Protein AF-A0A962Y574-F1 (afdb_monomer_lite)

Radius of gyration: 15.32 Å; chains: 1; bounding box: 39×28×40 Å

Structure (mmCIF, N/CA/C/O backbone):
data_AF-A0A962Y574-F1
#
_entry.id   AF-A0A962Y574-F1
#
loop_
_atom_site.group_PDB
_atom_site.id
_atom_site.type_symbol
_atom_site.label_atom_id
_atom_site.label_alt_id
_atom_site.label_comp_id
_atom_site.label_asym_id
_atom_site.label_entity_id
_atom_site.label_seq_id
_atom_site.pdbx_PDB_ins_code
_atom_site.Cartn_x
_atom_site.Cartn_y
_atom_site.Cartn_z
_atom_site.occupancy
_atom_site.B_iso_or_equiv
_atom_site.auth_seq_id
_atom_site.auth_comp_id
_atom_site.auth_asym_id
_atom_site.auth_atom_id
_atom_site.pdbx_PDB_model_num
ATOM 1 N N . ASN A 1 1 ? 7.825 1.892 6.787 1.00 72.12 1 ASN A N 1
ATOM 2 C CA . ASN A 1 1 ? 6.459 1.314 6.812 1.00 72.12 1 ASN A CA 1
ATOM 3 C C . ASN A 1 1 ? 6.138 0.518 5.544 1.00 72.12 1 ASN A C 1
ATOM 5 O O . ASN A 1 1 ? 5.193 0.861 4.845 1.00 72.12 1 ASN A O 1
ATOM 9 N N . GLY A 1 2 ? 6.868 -0.568 5.249 1.00 88.12 2 GLY A N 1
ATOM 10 C CA . GLY A 1 2 ? 6.562 -1.413 4.077 1.00 88.12 2 GLY A CA 1
ATOM 11 C C . GLY A 1 2 ? 5.157 -2.029 4.126 1.00 88.12 2 GLY A C 1
ATOM 12 O O . GLY A 1 2 ? 4.478 -2.095 3.110 1.00 88.12 2 GLY A O 1
ATOM 13 N N . ALA A 1 3 ? 4.669 -2.360 5.328 1.00 94.44 3 ALA A N 1
ATOM 14 C CA . ALA A 1 3 ? 3.314 -2.876 5.533 1.00 94.44 3 ALA A CA 1
ATOM 15 C C . ALA A 1 3 ? 2.209 -1.900 5.089 1.00 94.44 3 ALA A C 1
ATOM 17 O O . ALA A 1 3 ? 1.205 -2.334 4.535 1.00 94.44 3 ALA A O 1
ATOM 18 N N . ALA A 1 4 ? 2.389 -0.591 5.307 1.00 96.81 4 ALA A N 1
ATOM 19 C CA . ALA A 1 4 ? 1.401 0.420 4.916 1.00 96.81 4 ALA A CA 1
ATOM 20 C C . ALA A 1 4 ? 1.291 0.516 3.393 1.00 96.81 4 ALA A C 1
ATOM 22 O O . ALA A 1 4 ? 0.195 0.496 2.845 1.00 96.81 4 ALA A O 1
ATOM 23 N N . VAL A 1 5 ? 2.443 0.529 2.720 1.00 97.12 5 VAL A N 1
ATOM 24 C CA . VAL A 1 5 ? 2.534 0.558 1.258 1.00 97.12 5 VAL A CA 1
ATOM 25 C 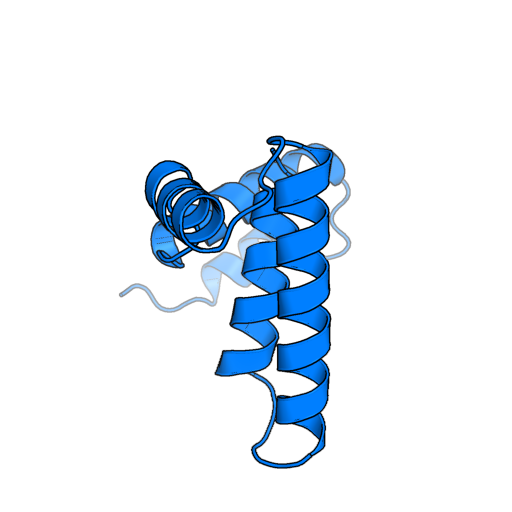C . VAL A 1 5 ? 1.952 -0.718 0.639 1.00 97.12 5 VAL A C 1
ATOM 27 O O . VAL A 1 5 ? 1.191 -0.644 -0.323 1.00 97.12 5 VAL A O 1
ATOM 30 N N . ALA A 1 6 ? 2.247 -1.888 1.213 1.00 97.12 6 ALA A N 1
ATOM 31 C CA . ALA A 1 6 ? 1.687 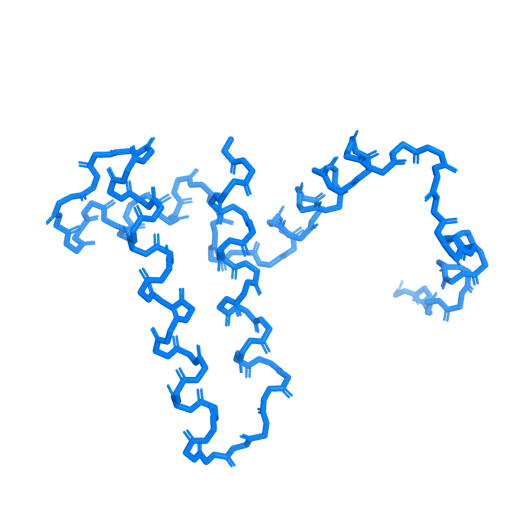-3.156 0.754 1.00 97.12 6 ALA A CA 1
ATOM 32 C C . ALA A 1 6 ? 0.156 -3.207 0.913 1.00 97.12 6 ALA A C 1
ATOM 34 O O . ALA A 1 6 ? -0.543 -3.606 -0.015 1.00 97.12 6 ALA A O 1
ATOM 35 N N . ALA A 1 7 ? -0.376 -2.759 2.056 1.00 97.62 7 ALA A N 1
ATOM 36 C CA . ALA A 1 7 ? -1.818 -2.728 2.292 1.00 97.62 7 ALA A CA 1
ATOM 37 C C . ALA A 1 7 ? -2.541 -1.724 1.377 1.00 97.62 7 ALA A C 1
ATOM 39 O O . ALA A 1 7 ? -3.575 -2.064 0.812 1.00 97.62 7 ALA A O 1
ATOM 40 N N . ALA A 1 8 ? -1.974 -0.531 1.167 1.00 98.00 8 ALA A N 1
ATOM 41 C CA . ALA A 1 8 ? -2.510 0.443 0.214 1.00 98.00 8 ALA A CA 1
ATOM 42 C C . ALA A 1 8 ? -2.520 -0.118 -1.216 1.00 98.00 8 ALA A C 1
ATOM 44 O O . ALA A 1 8 ? -3.505 0.025 -1.937 1.00 98.00 8 ALA A O 1
ATOM 45 N N . THR A 1 9 ? -1.466 -0.847 -1.599 1.00 98.19 9 THR A N 1
ATOM 46 C CA . THR A 1 9 ? -1.412 -1.502 -2.912 1.00 98.19 9 THR A CA 1
ATOM 47 C C . THR A 1 9 ? -2.462 -2.602 -3.054 1.00 98.19 9 THR A C 1
ATOM 49 O O . THR A 1 9 ? -3.048 -2.738 -4.123 1.00 98.19 9 THR A O 1
ATOM 52 N N . ALA A 1 10 ? -2.750 -3.365 -1.995 1.00 97.81 10 ALA A N 1
ATOM 53 C CA . ALA A 1 10 ? -3.841 -4.338 -2.020 1.00 97.81 10 ALA A CA 1
ATOM 54 C C . ALA A 1 10 ? -5.197 -3.656 -2.275 1.00 97.81 10 ALA A C 1
ATOM 56 O O . ALA A 1 10 ? -5.965 -4.139 -3.106 1.00 97.81 10 ALA A O 1
ATOM 57 N N . SER A 1 11 ? -5.460 -2.515 -1.622 1.00 97.81 11 SER A N 1
ATOM 58 C CA . SER A 1 11 ? -6.677 -1.724 -1.861 1.00 97.81 11 SER A CA 1
ATOM 59 C C . SER A 1 11 ? -6.748 -1.213 -3.298 1.00 97.81 11 SER A C 1
ATOM 61 O O . SER A 1 11 ? -7.785 -1.338 -3.939 1.00 97.81 11 SER A O 1
ATOM 63 N N . PHE A 1 12 ? -5.635 -0.705 -3.830 1.00 97.94 12 PHE A N 1
ATOM 64 C CA . PHE A 1 12 ? -5.553 -0.234 -5.211 1.00 97.94 12 PHE A CA 1
ATOM 65 C C . PHE A 1 12 ? -5.797 -1.350 -6.233 1.00 97.94 12 PHE A C 1
ATOM 67 O O . PHE A 1 12 ? -6.572 -1.172 -7.165 1.00 97.94 12 PHE A O 1
ATOM 74 N N . LEU A 1 13 ? -5.177 -2.522 -6.057 1.00 97.38 13 LEU A N 1
ATOM 75 C CA . LEU A 1 13 ? -5.373 -3.652 -6.967 1.00 97.38 13 LEU A CA 1
ATOM 76 C C . LEU A 1 13 ? -6.808 -4.180 -6.932 1.00 97.38 13 LEU A C 1
ATOM 78 O O . LEU A 1 13 ? -7.342 -4.510 -7.988 1.00 97.38 13 LEU A O 1
ATOM 82 N N . ALA A 1 14 ? -7.433 -4.243 -5.754 1.00 97.31 14 ALA A N 1
ATOM 83 C CA . ALA A 1 14 ? -8.842 -4.613 -5.647 1.00 97.31 14 ALA A CA 1
ATOM 84 C C . ALA A 1 14 ? -9.737 -3.641 -6.433 1.00 97.31 14 ALA A C 1
ATOM 86 O O . ALA A 1 14 ? -10.644 -4.082 -7.130 1.00 97.31 14 ALA A O 1
ATOM 87 N N . ASP A 1 15 ? -9.444 -2.341 -6.382 1.00 96.12 15 ASP A N 1
ATOM 88 C CA . ASP A 1 15 ? -10.225 -1.327 -7.087 1.00 96.12 15 ASP A CA 1
ATOM 89 C C . ASP A 1 15 ? -10.059 -1.388 -8.617 1.00 96.12 15 ASP A C 1
ATOM 91 O O . ASP A 1 15 ? -11.048 -1.402 -9.352 1.00 96.12 15 ASP A O 1
ATOM 95 N N . VAL A 1 16 ? -8.816 -1.484 -9.104 1.00 96.75 16 VAL A N 1
ATOM 96 C CA . VAL A 1 16 ? -8.510 -1.348 -10.543 1.00 96.75 16 VAL A CA 1
ATOM 97 C C . VAL A 1 16 ? -8.460 -2.666 -11.318 1.00 96.75 16 VAL A C 1
ATOM 99 O O . VAL A 1 16 ? -8.404 -2.637 -12.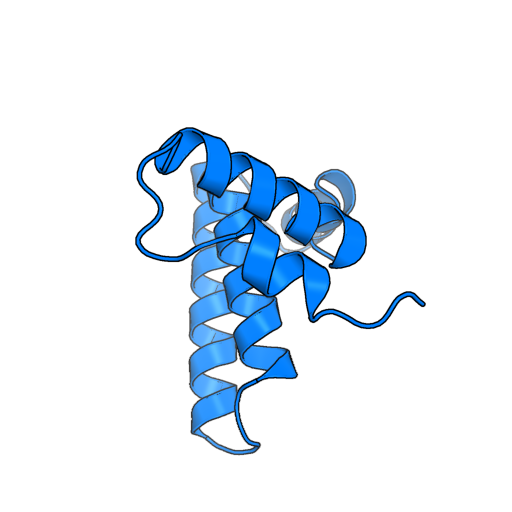547 1.00 96.75 16 VAL A O 1
ATOM 102 N N . ARG A 1 17 ? -8.401 -3.823 -10.639 1.00 96.69 17 ARG A N 1
ATOM 103 C CA . ARG A 1 17 ? -8.266 -5.141 -11.295 1.00 96.69 17 ARG A CA 1
ATOM 104 C C . ARG A 1 17 ? -9.409 -6.109 -11.036 1.00 96.69 17 ARG A C 1
ATOM 106 O O . ARG A 1 17 ? -9.514 -7.068 -11.792 1.00 96.69 17 ARG A O 1
ATOM 113 N N . ALA A 1 18 ? -10.201 -5.930 -9.980 1.00 96.88 18 ALA A N 1
ATOM 114 C CA . ALA A 1 18 ? -11.338 -6.813 -9.756 1.00 96.88 18 ALA A CA 1
ATOM 115 C C . ALA A 1 18 ? -12.489 -6.436 -10.696 1.00 96.88 18 ALA A C 1
ATOM 117 O O . ALA A 1 18 ? -12.816 -5.257 -10.839 1.00 96.88 18 ALA A O 1
ATOM 118 N N . ASP A 1 19 ? -13.112 -7.445 -11.302 1.00 96.88 19 ASP A N 1
ATOM 119 C CA . ASP A 1 19 ? -14.327 -7.259 -12.091 1.00 96.88 19 ASP A CA 1
ATOM 120 C C . ASP A 1 19 ? -15.487 -6.812 -11.192 1.00 96.88 19 ASP A C 1
ATOM 122 O O . ASP A 1 19 ? -15.600 -7.237 -10.038 1.00 96.88 19 ASP A O 1
ATOM 126 N N . GLU A 1 20 ? -16.365 -5.964 -11.728 1.00 96.56 20 GLU A N 1
ATOM 127 C CA . GLU A 1 20 ? -17.532 -5.462 -11.001 1.00 96.56 20 GLU A CA 1
ATOM 128 C C . GLU A 1 20 ? -18.412 -6.594 -10.450 1.00 96.56 20 GLU A C 1
ATOM 130 O O . GLU A 1 20 ? -18.628 -7.625 -11.092 1.00 96.56 20 GLU A O 1
ATOM 135 N N . GLY A 1 21 ? -18.963 -6.370 -9.255 1.00 97.06 21 GLY A N 1
ATOM 136 C CA . GLY A 1 21 ? -19.854 -7.305 -8.576 1.00 97.06 21 GLY A CA 1
ATOM 137 C C . GLY A 1 21 ? -19.362 -7.750 -7.192 1.00 97.06 21 GLY A C 1
ATOM 138 O O . GLY A 1 21 ? -18.442 -7.155 -6.623 1.00 97.06 21 GLY A O 1
ATOM 139 N N . PRO A 1 22 ? -19.961 -8.820 -6.633 1.00 97.69 22 PRO A N 1
ATOM 140 C CA . PRO A 1 22 ? -19.760 -9.210 -5.232 1.00 97.69 22 PRO A CA 1
ATOM 141 C C . PRO A 1 22 ? -18.309 -9.550 -4.864 1.00 97.69 22 PRO A C 1
ATOM 143 O O . PRO A 1 22 ? -17.911 -9.467 -3.702 1.00 97.69 22 PRO A O 1
ATOM 146 N N . GLU A 1 23 ? -17.508 -9.963 -5.846 1.00 96.38 23 GLU A N 1
ATOM 147 C CA . GLU A 1 23 ? -16.088 -10.251 -5.651 1.00 96.38 23 GLU A CA 1
ATOM 148 C C . GLU A 1 23 ? -15.293 -8.978 -5.357 1.00 96.38 23 GLU A C 1
ATOM 150 O O . GLU A 1 23 ? -14.571 -8.931 -4.359 1.00 96.38 23 GLU A O 1
ATOM 155 N N . LYS A 1 24 ? -15.466 -7.931 -6.176 1.00 97.44 24 LYS A N 1
ATOM 156 C CA . LYS A 1 24 ? -14.819 -6.631 -5.980 1.00 97.44 24 LYS A CA 1
ATOM 157 C C . LYS A 1 24 ? -15.196 -6.023 -4.638 1.00 97.44 24 LYS A C 1
ATOM 159 O O . LYS A 1 24 ? -14.310 -5.617 -3.89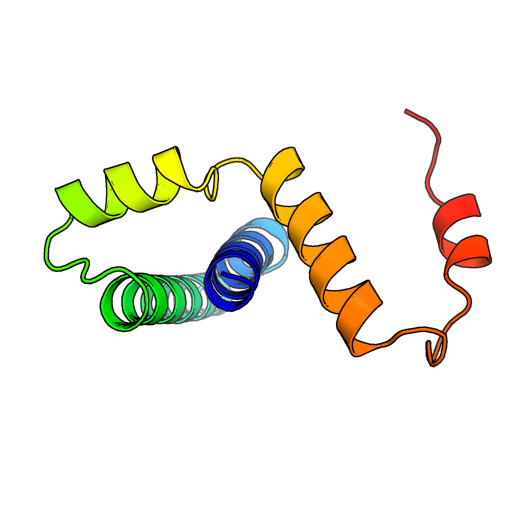2 1.00 97.44 24 LYS A O 1
ATOM 164 N N . GLU A 1 25 ? -16.478 -6.038 -4.276 1.00 97.94 25 GLU A N 1
ATOM 165 C CA . GLU A 1 25 ? -16.943 -5.549 -2.970 1.00 97.94 25 GLU A CA 1
ATOM 166 C C . GLU A 1 25 ? -16.230 -6.259 -1.811 1.00 97.94 25 GLU A C 1
ATOM 168 O O . GLU A 1 25 ? -15.732 -5.620 -0.878 1.00 97.94 25 GLU A O 1
ATOM 173 N N . ARG A 1 26 ? -16.115 -7.589 -1.899 1.00 98.06 26 ARG A N 1
ATOM 174 C CA . ARG A 1 26 ? -15.452 -8.403 -0.881 1.00 98.06 26 ARG A CA 1
ATOM 175 C C . ARG A 1 26 ? -13.949 -8.128 -0.804 1.00 98.06 26 ARG A C 1
ATOM 177 O O . ARG A 1 26 ? -13.417 -7.977 0.298 1.00 98.06 26 ARG A O 1
ATOM 184 N N . LEU A 1 27 ? -13.259 -8.071 -1.943 1.00 98.12 27 LEU A N 1
ATOM 185 C CA . LEU A 1 27 ? -11.821 -7.794 -2.007 1.00 98.12 27 LEU A CA 1
ATOM 186 C C . LEU A 1 27 ? -11.501 -6.394 -1.480 1.00 98.12 27 LEU A C 1
ATOM 188 O O . LEU A 1 27 ? -10.613 -6.252 -0.637 1.00 98.12 27 LEU A O 1
ATOM 192 N N . THR A 1 28 ? -12.267 -5.387 -1.898 1.00 97.81 28 THR A N 1
ATOM 193 C CA . THR A 1 28 ? -12.135 -4.008 -1.419 1.00 97.81 28 THR A CA 1
ATOM 194 C C . THR A 1 28 ? -12.358 -3.932 0.086 1.00 97.81 28 THR A C 1
ATOM 196 O O . THR A 1 28 ? -11.534 -3.355 0.796 1.00 97.81 28 THR A O 1
ATOM 199 N N . PHE A 1 29 ? -13.407 -4.576 0.610 1.00 97.81 29 PHE A N 1
ATOM 200 C CA . PHE A 1 29 ? -13.644 -4.628 2.051 1.00 97.81 29 PHE A CA 1
ATOM 201 C C . PHE A 1 29 ? -12.451 -5.235 2.804 1.00 97.81 29 PHE A C 1
ATOM 203 O O . PHE A 1 29 ? -11.949 -4.637 3.758 1.00 97.81 29 PHE A O 1
ATOM 210 N N . PHE A 1 30 ? -11.944 -6.394 2.369 1.00 98.00 30 PHE A N 1
ATOM 211 C CA . PHE A 1 30 ? -10.810 -7.038 3.034 1.00 98.00 30 PHE A CA 1
ATOM 212 C C . PHE A 1 30 ? -9.521 -6.217 2.963 1.00 98.00 30 PHE A C 1
ATOM 214 O O . PHE A 1 30 ? -8.797 -6.141 3.961 1.00 98.00 30 PHE A O 1
ATOM 221 N N . ALA A 1 31 ? -9.241 -5.589 1.821 1.00 98.06 31 ALA A N 1
ATOM 222 C CA . ALA A 1 31 ? -8.074 -4.736 1.652 1.00 98.06 31 ALA A CA 1
ATOM 223 C C . ALA A 1 31 ? -8.143 -3.496 2.561 1.00 98.06 31 ALA A C 1
ATOM 225 O O . ALA A 1 31 ? -7.176 -3.197 3.264 1.00 98.06 31 ALA A O 1
ATOM 226 N N . GLN A 1 32 ? -9.312 -2.856 2.670 1.00 97.00 32 GLN A N 1
ATOM 227 C CA . GLN A 1 32 ? -9.517 -1.730 3.587 1.00 97.00 32 GLN A CA 1
ATOM 228 C C . GLN A 1 32 ? -9.385 -2.144 5.061 1.00 97.00 32 GLN A C 1
ATOM 230 O O . GLN A 1 32 ? -8.728 -1.460 5.848 1.00 97.00 32 GLN A O 1
ATOM 235 N N . GLN A 1 33 ? -9.908 -3.314 5.445 1.00 97.50 33 GLN A N 1
ATOM 236 C CA . GLN A 1 33 ? -9.701 -3.863 6.792 1.00 97.50 33 GLN A CA 1
ATOM 237 C C . GLN A 1 33 ? -8.223 -4.177 7.077 1.00 97.50 33 GLN A C 1
ATOM 239 O O . GLN A 1 33 ? -7.751 -4.033 8.208 1.00 97.50 33 GLN A O 1
ATOM 244 N N . LEU A 1 34 ? -7.460 -4.630 6.078 1.00 97.81 34 LEU A N 1
ATOM 245 C CA . LEU A 1 34 ? -6.015 -4.812 6.215 1.00 97.81 34 LEU A CA 1
ATOM 246 C C . LEU A 1 34 ? -5.304 -3.468 6.423 1.00 97.81 34 LEU A C 1
ATOM 248 O O . LEU A 1 34 ? -4.493 -3.355 7.343 1.00 97.81 34 LEU A O 1
ATOM 252 N N . LEU A 1 35 ? -5.647 -2.452 5.631 1.00 97.94 35 LEU A N 1
ATOM 253 C CA . LEU A 1 35 ? -5.073 -1.113 5.734 1.00 97.94 35 LEU A CA 1
ATOM 254 C C . LEU A 1 35 ? -5.347 -0.475 7.105 1.00 97.94 35 LEU A C 1
ATOM 256 O O . LEU A 1 35 ? -4.410 -0.015 7.758 1.00 97.94 35 LEU A O 1
ATOM 260 N N . GLY A 1 36 ? -6.586 -0.553 7.601 1.00 97.81 36 GLY A N 1
ATOM 261 C CA . GLY A 1 36 ? -6.951 -0.085 8.942 1.00 97.81 36 GLY A CA 1
ATOM 262 C C . GLY A 1 36 ? -6.182 -0.800 10.060 1.00 97.81 36 GLY A C 1
ATOM 263 O O . GLY A 1 36 ? -5.673 -0.163 10.985 1.00 97.81 36 GLY A O 1
ATOM 264 N N . ARG A 1 37 ? -6.001 -2.126 9.956 1.00 98.00 37 ARG A N 1
ATOM 265 C CA . ARG A 1 37 ? -5.184 -2.895 10.916 1.00 98.00 37 ARG A CA 1
ATOM 266 C C . ARG A 1 37 ? -3.722 -2.456 10.913 1.00 98.00 37 ARG A C 1
ATOM 268 O O . ARG A 1 37 ? -3.118 -2.369 11.984 1.00 98.00 37 ARG A O 1
ATOM 275 N N . VAL A 1 38 ? -3.155 -2.169 9.742 1.00 97.94 38 VAL A N 1
ATOM 276 C CA . VAL A 1 38 ? -1.783 -1.662 9.623 1.00 97.94 38 VAL A CA 1
ATOM 277 C C . VAL A 1 38 ? -1.663 -0.263 10.225 1.00 97.94 38 VAL A C 1
ATOM 279 O O . VAL A 1 38 ? -0.741 -0.033 11.010 1.00 97.94 38 VAL A O 1
ATOM 282 N N . ALA A 1 39 ? -2.602 0.637 9.927 1.00 98.00 39 ALA A N 1
ATOM 283 C CA . ALA A 1 39 ? -2.639 1.987 10.485 1.00 98.00 39 ALA A CA 1
ATOM 284 C C . ALA A 1 39 ? -2.676 1.959 12.022 1.00 98.00 39 ALA A C 1
ATOM 286 O O . ALA A 1 39 ? -1.846 2.585 12.687 1.00 98.00 39 ALA A O 1
ATOM 287 N N . ARG A 1 40 ? -3.560 1.137 12.600 1.00 97.50 40 ARG A N 1
ATOM 288 C CA . ARG A 1 40 ? -3.659 0.961 14.053 1.00 97.50 40 ARG A CA 1
ATOM 289 C C . ARG A 1 40 ? -2.380 0.375 14.649 1.00 97.50 40 ARG A C 1
ATOM 291 O O . ARG A 1 40 ? -1.825 0.931 15.591 1.00 97.50 40 ARG A O 1
ATOM 298 N N . ARG A 1 41 ? -1.878 -0.733 14.091 1.00 97.00 41 ARG A N 1
ATOM 299 C CA . ARG A 1 41 ? -0.722 -1.460 14.644 1.00 97.00 41 ARG A CA 1
ATOM 300 C C . ARG A 1 41 ? 0.585 -0.674 14.556 1.00 97.00 41 ARG A C 1
ATOM 302 O O . ARG A 1 41 ? 1.406 -0.779 15.460 1.00 97.00 41 ARG A O 1
ATOM 309 N N . HIS A 1 42 ? 0.804 0.052 13.464 1.00 94.81 42 HIS A N 1
ATOM 310 C CA . HIS A 1 42 ? 2.093 0.686 13.172 1.00 94.81 42 HIS A CA 1
ATOM 311 C C . HIS A 1 42 ? 2.092 2.201 13.366 1.00 94.81 42 HIS A C 1
ATOM 313 O O . HIS A 1 42 ? 3.141 2.832 13.239 1.00 94.81 42 HIS A O 1
ATOM 319 N N . SER A 1 43 ? 0.938 2.818 13.612 1.00 95.25 43 SER A N 1
ATOM 320 C CA . SER A 1 43 ? 0.837 4.273 13.770 1.00 95.25 43 SER A CA 1
ATOM 321 C C . SER A 1 43 ? -0.183 4.721 14.815 1.00 95.25 43 SER A C 1
ATOM 323 O O . SER A 1 43 ? -0.393 5.921 14.940 1.00 95.25 43 SER A O 1
ATOM 325 N N . GLY A 1 44 ? -0.777 3.794 15.578 1.00 96.31 44 GLY A N 1
ATOM 326 C CA . GLY A 1 44 ? -1.674 4.132 16.687 1.00 96.31 44 GLY A CA 1
ATOM 327 C C . GLY A 1 44 ? -2.942 4.864 16.252 1.00 96.31 44 GLY A C 1
ATOM 328 O O . GLY A 1 44 ? -3.472 5.653 17.019 1.00 96.31 44 GLY A O 1
ATOM 329 N N . VAL A 1 45 ? -3.394 4.646 15.015 1.00 97.88 45 VAL A N 1
ATOM 330 C CA . VAL A 1 45 ? -4.622 5.250 14.485 1.00 97.88 45 VAL A CA 1
ATOM 331 C C . VAL A 1 45 ? -5.846 4.598 15.134 1.00 97.88 45 VAL A C 1
ATOM 333 O O . VAL A 1 45 ? -6.004 3.375 15.073 1.00 97.88 45 VAL A O 1
ATOM 336 N N . GLU A 1 46 ? -6.713 5.413 15.731 1.00 96.69 46 GLU A N 1
ATOM 337 C CA . GLU A 1 46 ? -7.914 4.990 16.466 1.00 96.69 46 GLU A CA 1
ATOM 338 C C . GLU A 1 46 ? -9.207 5.640 15.954 1.00 96.69 46 GLU A C 1
ATOM 340 O O . GLU A 1 46 ? -10.291 5.125 16.226 1.00 96.69 46 GLU A O 1
ATOM 345 N N . THR A 1 47 ? -9.114 6.733 15.192 1.00 97.88 47 THR A N 1
ATOM 346 C CA . THR A 1 47 ? -10.273 7.440 14.623 1.00 97.88 47 THR A CA 1
ATOM 347 C C . THR A 1 47 ? -10.192 7.545 13.102 1.00 97.88 47 THR A C 1
ATOM 349 O O . THR A 1 47 ? -9.116 7.416 12.516 1.00 97.88 47 THR A O 1
ATOM 352 N N . GLN A 1 48 ? -11.334 7.809 12.457 1.00 96.69 48 GLN A N 1
ATOM 353 C CA . GLN A 1 48 ? -11.382 8.036 11.010 1.00 96.69 48 GLN A CA 1
ATOM 354 C C . GLN A 1 48 ? -10.542 9.256 10.601 1.00 96.69 48 GLN A C 1
ATOM 356 O O . GLN A 1 48 ? -9.731 9.154 9.694 1.00 96.69 48 GLN A O 1
ATOM 361 N N . GLU A 1 49 ? -10.641 10.369 11.330 1.00 98.31 49 GLU A N 1
ATOM 362 C CA . GLU A 1 49 ? -9.847 11.577 11.053 1.00 98.31 49 GLU A CA 1
ATOM 363 C C . GLU A 1 49 ? -8.333 11.310 11.130 1.00 98.31 49 GLU A C 1
ATOM 365 O O . GLU A 1 49 ? -7.564 11.741 10.272 1.00 98.31 49 GLU A O 1
ATOM 370 N N . GLN A 1 50 ? -7.887 10.537 12.127 1.00 98.31 50 GLN A N 1
ATOM 371 C CA . GLN A 1 50 ? -6.485 10.120 12.216 1.00 98.31 50 GLN A CA 1
ATOM 372 C C . GLN A 1 50 ? -6.081 9.212 11.054 1.00 98.31 50 GLN A C 1
ATOM 374 O O . GLN A 1 50 ? -4.931 9.264 10.619 1.00 98.31 50 GLN A O 1
ATOM 379 N N . PHE A 1 51 ? -6.994 8.366 10.577 1.00 98.19 51 PHE A N 1
ATOM 380 C CA . PHE A 1 51 ? -6.753 7.497 9.434 1.00 98.19 51 PHE A CA 1
ATOM 381 C C . PHE A 1 51 ? -6.589 8.305 8.149 1.00 98.19 51 PHE A C 1
ATOM 383 O O . PHE A 1 51 ? -5.623 8.075 7.424 1.00 98.19 51 PHE A O 1
ATOM 390 N N . ASP A 1 52 ? -7.457 9.284 7.911 1.00 98.25 52 ASP A N 1
ATOM 391 C CA . ASP A 1 52 ? -7.405 10.143 6.726 1.00 98.25 52 ASP A CA 1
ATOM 392 C C . ASP A 1 52 ? -6.088 10.939 6.697 1.00 98.25 52 ASP A C 1
ATOM 394 O O . ASP A 1 52 ? -5.323 10.852 5.735 1.00 98.25 52 ASP A O 1
ATOM 398 N N . LEU A 1 53 ? -5.728 11.582 7.816 1.00 98.19 53 LEU A N 1
ATOM 399 C CA . LEU A 1 53 ? -4.438 12.269 7.965 1.00 98.19 53 LEU A CA 1
ATOM 400 C C . LEU A 1 53 ? -3.245 11.319 7.805 1.00 98.19 53 LEU A C 1
ATOM 402 O O . LEU A 1 53 ? -2.194 11.697 7.285 1.00 98.19 53 LEU A O 1
ATOM 406 N N . TRP A 1 54 ? -3.369 10.079 8.279 1.00 98.06 54 TRP A N 1
ATOM 407 C CA . TRP A 1 54 ? -2.324 9.071 8.144 1.00 98.06 54 TRP A CA 1
ATOM 408 C C . TRP A 1 54 ? -2.130 8.641 6.686 1.00 98.06 54 TRP A C 1
ATOM 410 O O . TRP A 1 54 ? -0.981 8.527 6.251 1.00 98.06 54 TRP A O 1
ATOM 420 N N . VAL A 1 55 ? -3.222 8.446 5.940 1.00 98.12 55 VAL A N 1
ATOM 421 C CA . VAL A 1 55 ? -3.211 8.156 4.501 1.00 98.12 55 VAL A CA 1
ATOM 422 C C . VAL A 1 55 ? -2.551 9.298 3.738 1.00 98.12 55 VAL A C 1
ATOM 424 O O . VAL A 1 55 ? -1.621 9.039 2.977 1.00 98.12 55 VAL A O 1
ATOM 427 N N . GLU A 1 56 ? -2.965 10.541 3.982 1.00 98.12 56 GLU A N 1
ATOM 428 C CA . GLU A 1 56 ? -2.414 11.724 3.311 1.00 98.12 56 GLU A CA 1
ATOM 429 C C . GLU A 1 56 ? -0.931 11.926 3.630 1.00 98.12 56 GLU A C 1
ATOM 431 O O . GLU A 1 56 ? -0.106 12.047 2.726 1.00 98.12 56 GLU A O 1
ATOM 436 N N . ARG A 1 57 ? -0.552 11.888 4.915 1.00 97.31 57 ARG A N 1
ATOM 437 C CA . ARG A 1 57 ? 0.841 12.085 5.356 1.00 97.31 57 ARG A CA 1
ATOM 438 C C . ARG A 1 57 ? 1.788 11.034 4.787 1.00 97.31 57 ARG A C 1
ATOM 440 O O . ARG A 1 57 ? 2.965 11.312 4.570 1.00 97.31 57 ARG A O 1
ATOM 447 N N . LEU A 1 58 ? 1.307 9.805 4.624 1.00 97.19 58 LEU A N 1
ATOM 448 C CA . LEU A 1 58 ? 2.074 8.728 4.010 1.00 97.19 58 LEU A CA 1
ATOM 449 C C . LEU A 1 58 ? 1.859 8.640 2.497 1.00 97.19 58 LEU A C 1
ATOM 451 O O . LEU A 1 58 ? 2.433 7.743 1.881 1.00 97.19 58 LEU A O 1
ATOM 455 N N . GLU A 1 59 ? 1.078 9.537 1.899 1.00 97.94 59 GLU A N 1
ATOM 456 C CA . GLU A 1 59 ? 0.780 9.586 0.466 1.00 97.94 59 GLU A CA 1
ATOM 457 C C . GLU A 1 59 ? 0.270 8.233 -0.057 1.00 97.94 59 GLU A C 1
ATOM 459 O O . GLU A 1 59 ? 0.707 7.730 -1.092 1.00 97.94 59 GLU A O 1
ATOM 464 N N . LEU A 1 60 ? -0.582 7.568 0.727 1.00 97.75 60 LEU A N 1
ATOM 465 C CA . LEU A 1 60 ? -1.158 6.260 0.386 1.00 97.75 60 LEU A CA 1
ATOM 466 C C . LEU A 1 60 ? -2.383 6.385 -0.530 1.00 97.75 60 LEU A C 1
ATOM 468 O O . LEU A 1 60 ? -2.884 5.381 -1.022 1.00 97.75 60 LEU A O 1
ATOM 472 N N . ASN A 1 61 ? -2.843 7.611 -0.764 1.00 97.19 61 ASN A N 1
ATOM 473 C CA . ASN A 1 61 ? -3.870 7.993 -1.730 1.00 97.19 61 ASN A CA 1
ATOM 474 C C . ASN A 1 61 ? -3.298 8.352 -3.115 1.00 97.19 61 ASN A C 1
ATOM 476 O O . ASN A 1 61 ? -4.067 8.694 -4.007 1.00 97.19 61 ASN A O 1
ATOM 480 N N . ASP A 1 62 ? -1.976 8.279 -3.299 1.00 97.94 62 ASP A N 1
ATOM 481 C CA . ASP A 1 62 ? -1.286 8.606 -4.551 1.00 97.94 62 ASP A CA 1
ATOM 482 C C . ASP A 1 62 ? -0.526 7.369 -5.084 1.00 97.94 62 ASP A C 1
ATOM 484 O O . ASP A 1 62 ? 0.578 7.063 -4.605 1.00 97.94 62 ASP A O 1
ATOM 488 N N . PRO A 1 63 ? -1.114 6.623 -6.045 1.00 97.12 63 PRO A N 1
ATOM 489 C CA . PRO A 1 63 ? -0.514 5.419 -6.620 1.00 97.12 63 PRO A CA 1
ATOM 490 C C . PRO A 1 63 ? 0.877 5.631 -7.198 1.00 97.12 63 PRO A C 1
ATOM 492 O O . PRO A 1 63 ? 1.751 4.791 -6.973 1.00 97.12 63 PRO A O 1
ATOM 495 N N . ASP A 1 64 ? 1.127 6.763 -7.850 1.00 96.19 64 ASP A N 1
ATOM 496 C CA . ASP A 1 64 ? 2.423 7.042 -8.469 1.00 96.19 64 ASP A CA 1
ATOM 497 C C . ASP A 1 64 ? 3.531 7.130 -7.411 1.00 96.19 64 ASP A C 1
ATOM 499 O O . ASP A 1 64 ? 4.676 6.735 -7.646 1.00 96.19 64 ASP A O 1
ATOM 503 N N . LYS A 1 65 ? 3.184 7.549 -6.190 1.00 97.00 65 LYS A N 1
ATOM 504 C CA . LYS A 1 65 ? 4.122 7.613 -5.064 1.00 97.00 65 LYS A CA 1
ATOM 505 C C . LYS A 1 65 ? 4.250 6.299 -4.311 1.00 97.00 65 LYS A C 1
ATOM 507 O O . LYS A 1 65 ? 5.364 5.894 -3.955 1.00 97.00 65 LYS A O 1
ATOM 512 N N . PHE A 1 66 ? 3.146 5.635 -3.962 1.00 97.38 66 PHE A N 1
ATOM 513 C CA . PHE A 1 66 ? 3.245 4.410 -3.158 1.00 97.38 66 PHE A CA 1
ATOM 514 C C . PHE A 1 66 ? 3.674 3.184 -3.973 1.00 97.38 66 PHE A C 1
ATOM 516 O O . PHE A 1 66 ? 4.357 2.329 -3.411 1.00 97.38 66 PHE A O 1
ATOM 523 N N . LEU A 1 67 ? 3.388 3.101 -5.278 1.00 96.56 67 LEU A N 1
ATOM 524 C CA . LEU A 1 67 ? 3.832 1.974 -6.112 1.00 96.56 67 LEU A CA 1
ATOM 525 C C . LEU A 1 67 ? 5.350 1.972 -6.325 1.00 96.56 67 LEU A C 1
ATOM 527 O O . LEU A 1 67 ? 5.978 0.916 -6.247 1.00 96.56 67 LEU A O 1
ATOM 531 N N . VAL A 1 68 ? 5.971 3.145 -6.490 1.00 95.44 68 VAL A N 1
ATOM 532 C CA . VAL A 1 68 ? 7.441 3.266 -6.526 1.00 95.44 68 VAL A CA 1
ATOM 533 C C . VAL A 1 68 ? 8.051 2.798 -5.203 1.00 95.44 68 VAL A C 1
ATOM 535 O O . VAL A 1 68 ? 9.024 2.043 -5.184 1.00 95.44 68 VAL A O 1
ATOM 538 N N . ARG A 1 69 ? 7.443 3.173 -4.070 1.00 97.25 69 ARG A N 1
ATOM 539 C CA . ARG A 1 69 ? 7.882 2.695 -2.751 1.00 97.25 69 ARG A CA 1
ATOM 540 C C . ARG A 1 69 ? 7.679 1.189 -2.586 1.00 97.25 69 ARG A C 1
ATOM 542 O O . ARG A 1 69 ? 8.527 0.551 -1.965 1.00 97.25 69 ARG A O 1
ATOM 549 N N . LEU A 1 70 ? 6.611 0.612 -3.144 1.00 97.25 70 LEU A N 1
ATOM 550 C CA . LEU A 1 70 ? 6.405 -0.836 -3.130 1.00 97.25 70 LEU A CA 1
ATOM 551 C C . LEU A 1 70 ? 7.508 -1.544 -3.909 1.00 97.25 70 LEU A C 1
ATOM 553 O O . LEU A 1 70 ? 8.085 -2.485 -3.374 1.00 97.25 70 LEU A O 1
ATOM 557 N N . ARG A 1 71 ? 7.831 -1.076 -5.124 1.00 93.81 71 ARG A N 1
ATOM 558 C CA . ARG A 1 71 ? 8.955 -1.607 -5.909 1.00 93.81 71 ARG A CA 1
ATOM 559 C C . ARG A 1 71 ? 10.220 -1.653 -5.057 1.00 93.81 71 ARG A C 1
ATOM 561 O O . ARG A 1 71 ? 10.802 -2.717 -4.924 1.00 93.81 71 ARG A O 1
ATOM 568 N N . ASN A 1 72 ? 10.577 -0.551 -4.399 1.00 94.19 72 ASN A N 1
ATOM 569 C CA . ASN A 1 72 ? 11.775 -0.504 -3.555 1.00 94.19 72 ASN A CA 1
ATOM 570 C C . ASN A 1 72 ? 11.730 -1.528 -2.405 1.00 94.19 72 ASN A C 1
ATOM 572 O O . ASN A 1 72 ? 12.747 -2.133 -2.077 1.00 94.19 72 ASN A O 1
ATOM 576 N N . VAL A 1 73 ? 10.560 -1.744 -1.789 1.00 95.00 73 VAL A N 1
ATOM 577 C CA . VAL A 1 73 ? 10.387 -2.775 -0.749 1.00 95.00 73 VAL A CA 1
ATOM 578 C C . VAL A 1 73 ? 10.597 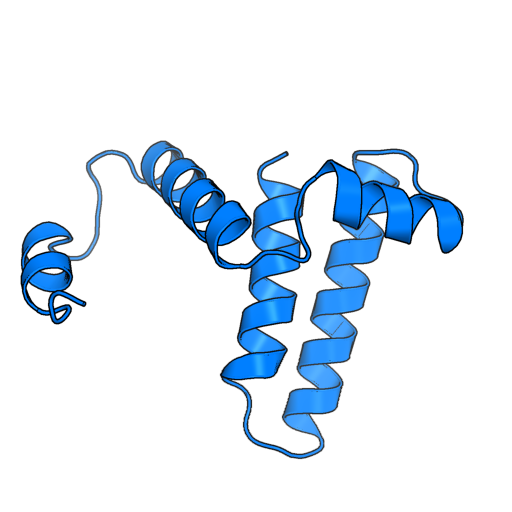-4.173 -1.326 1.00 95.00 73 VAL A C 1
ATOM 580 O O . VAL A 1 73 ? 11.317 -4.966 -0.724 1.00 95.00 73 VAL A O 1
ATOM 583 N N . VAL A 1 74 ? 9.990 -4.484 -2.473 1.00 93.56 74 VAL A N 1
ATOM 584 C CA . VAL A 1 74 ? 10.135 -5.800 -3.108 1.00 93.56 74 VAL A CA 1
ATOM 585 C C . VAL A 1 74 ? 11.576 -6.021 -3.569 1.00 93.56 74 VAL A C 1
ATOM 587 O O . VAL A 1 74 ? 12.119 -7.091 -3.328 1.00 93.56 74 VAL A O 1
ATOM 590 N N . ASP A 1 75 ? 12.230 -5.006 -4.128 1.00 93.00 75 ASP A N 1
ATOM 591 C CA . ASP A 1 75 ? 13.631 -5.063 -4.551 1.00 93.00 75 ASP A CA 1
ATOM 592 C C . ASP A 1 75 ? 14.569 -5.399 -3.385 1.00 93.00 75 ASP A C 1
ATOM 594 O O . ASP A 1 75 ? 15.464 -6.224 -3.534 1.00 93.00 75 ASP A O 1
ATOM 598 N N . VAL A 1 76 ? 14.334 -4.834 -2.198 1.00 94.00 76 VAL A N 1
ATOM 599 C CA . VAL A 1 76 ? 15.108 -5.177 -0.992 1.00 94.00 76 VAL A CA 1
ATOM 600 C C . VAL A 1 76 ? 14.839 -6.612 -0.526 1.00 94.00 76 VAL A C 1
ATOM 602 O O . VAL A 1 76 ? 15.760 -7.274 -0.053 1.00 94.00 76 VAL A O 1
ATOM 605 N N . LEU A 1 77 ? 13.596 -7.094 -0.638 1.0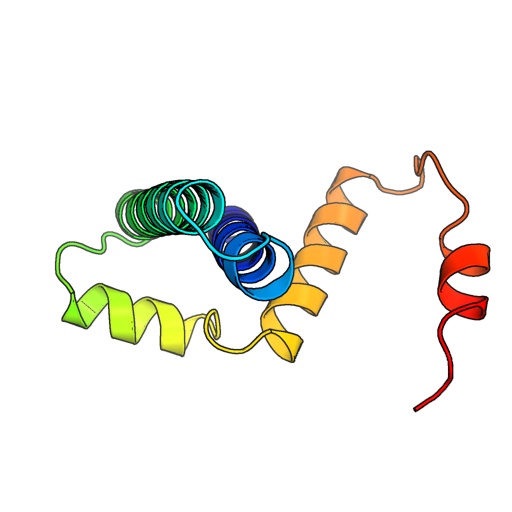0 93.75 77 LEU A N 1
ATOM 606 C CA . LEU A 1 77 ? 13.220 -8.451 -0.223 1.00 93.75 77 LEU A CA 1
ATOM 607 C C . LEU A 1 77 ? 13.750 -9.528 -1.175 1.00 93.75 77 LEU A C 1
ATOM 609 O O . LEU A 1 77 ? 14.157 -10.593 -0.721 1.00 93.75 77 LEU A O 1
ATOM 613 N N . VAL A 1 78 ? 13.705 -9.263 -2.479 1.00 94.25 78 VAL A N 1
ATOM 614 C CA . VAL A 1 78 ? 14.057 -10.225 -3.530 1.00 94.25 78 VAL A CA 1
ATOM 615 C C . VAL A 1 78 ? 15.538 -10.136 -3.899 1.00 94.25 78 VAL A C 1
ATOM 617 O O . VAL A 1 78 ? 16.128 -11.140 -4.297 1.00 94.25 78 VAL A O 1
ATOM 620 N N . GLN A 1 79 ? 16.155 -8.963 -3.730 1.00 91.12 79 GLN A N 1
ATOM 621 C CA . GLN A 1 79 ? 17.527 -8.686 -4.152 1.00 91.12 79 GLN A CA 1
ATOM 622 C C . GLN A 1 79 ? 17.714 -9.089 -5.626 1.00 91.12 79 GLN A C 1
ATOM 624 O O . GLN A 1 79 ? 16.928 -8.675 -6.482 1.00 91.12 79 GLN A O 1
ATOM 629 N N . ASP A 1 80 ? 18.702 -9.936 -5.916 1.00 90.00 80 ASP A N 1
ATOM 630 C CA . ASP A 1 80 ? 18.999 -10.422 -7.267 1.00 90.00 80 ASP A CA 1
ATOM 631 C C . ASP A 1 80 ? 18.250 -11.720 -7.627 1.00 90.00 80 ASP A C 1
ATOM 633 O O . ASP A 1 80 ? 18.431 -12.263 -8.713 1.00 90.00 80 ASP A O 1
ATOM 637 N N . GLN A 1 81 ? 17.407 -12.251 -6.735 1.00 93.56 81 GLN A N 1
ATOM 638 C CA . GLN A 1 81 ? 16.768 -13.567 -6.882 1.00 93.56 81 GLN A CA 1
ATOM 639 C C . GLN A 1 81 ? 15.371 -13.484 -7.509 1.00 93.56 81 GLN A C 1
ATOM 641 O O . GLN A 1 81 ? 14.410 -14.099 -7.040 1.00 93.56 81 GLN A O 1
ATOM 646 N N . TRP A 1 82 ? 15.242 -12.708 -8.583 1.00 93.31 82 TRP A N 1
ATOM 647 C CA . TRP A 1 82 ? 13.986 -12.618 -9.318 1.00 93.31 82 TRP A CA 1
ATOM 648 C C . TRP A 1 82 ? 13.747 -13.875 -10.153 1.00 93.31 82 TRP A C 1
ATOM 650 O O . TRP A 1 82 ? 14.577 -14.299 -10.947 1.00 93.31 82 TRP A O 1
ATOM 660 N N . TRP A 1 83 ? 12.553 -14.441 -10.012 1.00 93.69 83 TRP A N 1
ATOM 661 C CA . TRP A 1 83 ? 12.035 -15.540 -10.831 1.00 93.69 83 TRP A CA 1
ATOM 662 C C . TRP A 1 83 ? 11.734 -15.174 -12.296 1.00 93.69 83 TRP A C 1
ATOM 664 O O . TRP A 1 83 ? 11.370 -16.048 -13.079 1.00 93.69 83 TRP A O 1
ATOM 674 N N . PHE A 1 84 ? 11.874 -13.903 -12.675 1.00 92.69 84 PHE A N 1
ATOM 675 C CA . PHE A 1 84 ? 11.715 -13.416 -14.044 1.00 92.69 84 PHE A CA 1
ATOM 676 C C . PHE A 1 84 ? 12.733 -12.314 -14.353 1.00 92.69 84 PHE A C 1
ATOM 678 O O . PHE A 1 84 ? 13.230 -11.640 -13.450 1.00 92.69 84 PHE A O 1
ATOM 685 N N . ASP A 1 85 ? 13.002 -12.104 -15.641 1.00 92.50 85 ASP A N 1
ATOM 686 C CA . ASP A 1 85 ? 13.866 -11.025 -16.119 1.00 92.50 85 ASP A CA 1
ATOM 687 C C . ASP A 1 85 ? 13.126 -9.678 -16.047 1.00 92.50 85 ASP A C 1
ATOM 689 O O . ASP A 1 85 ? 12.218 -9.388 -16.834 1.00 92.50 85 ASP A O 1
ATOM 693 N N . ARG A 1 86 ? 13.491 -8.862 -15.051 1.00 90.38 86 ARG A N 1
ATOM 694 C CA . ARG A 1 86 ? 12.886 -7.542 -14.830 1.00 90.38 86 ARG A CA 1
ATOM 695 C C . ARG A 1 86 ? 13.185 -6.571 -15.962 1.00 90.38 86 ARG A C 1
ATOM 697 O O . ARG A 1 86 ? 12.298 -5.798 -16.324 1.00 90.38 86 ARG A O 1
ATOM 704 N N . ASP A 1 87 ? 14.394 -6.611 -16.506 1.00 89.75 87 ASP A N 1
ATOM 705 C CA . ASP A 1 87 ? 14.839 -5.665 -17.526 1.00 89.75 87 ASP A CA 1
ATOM 706 C C . ASP A 1 87 ? 14.130 -5.959 -18.849 1.00 89.75 87 ASP A C 1
ATOM 708 O O . ASP A 1 87 ? 13.624 -5.043 -19.502 1.00 89.75 87 ASP A O 1
ATOM 712 N N . ALA A 1 88 ? 13.970 -7.243 -19.185 1.00 93.56 88 ALA A N 1
ATOM 713 C CA . ALA A 1 88 ? 13.191 -7.668 -20.342 1.00 93.56 88 ALA A CA 1
ATOM 714 C C . ALA A 1 88 ? 11.710 -7.264 -20.242 1.00 93.56 88 ALA A C 1
ATOM 716 O O . ALA A 1 88 ? 11.107 -6.907 -21.256 1.00 93.56 88 ALA A O 1
ATOM 717 N N . LEU A 1 89 ? 11.104 -7.303 -19.049 1.00 90.75 89 LEU A N 1
ATOM 718 C CA . LEU A 1 89 ? 9.732 -6.818 -18.850 1.00 90.75 89 LEU A CA 1
ATOM 719 C C . LEU A 1 89 ? 9.648 -5.289 -18.903 1.00 90.75 89 LEU A C 1
ATOM 721 O O . LEU A 1 89 ? 8.739 -4.753 -19.531 1.00 90.75 89 LEU A O 1
ATOM 725 N N . GLN A 1 90 ? 10.592 -4.578 -18.282 1.00 88.12 90 GLN A N 1
ATOM 726 C CA . GLN A 1 90 ? 10.633 -3.114 -18.292 1.00 88.12 90 GLN A CA 1
ATOM 727 C C . GLN A 1 90 ? 10.775 -2.572 -19.722 1.00 88.12 90 GLN A C 1
ATOM 729 O O . GLN A 1 90 ? 10.122 -1.588 -20.060 1.00 88.12 90 GLN A O 1
ATOM 734 N N . ALA A 1 91 ? 11.564 -3.240 -20.568 1.00 92.75 91 ALA A N 1
ATOM 735 C CA . ALA A 1 91 ? 11.746 -2.886 -21.975 1.00 92.75 91 ALA A CA 1
ATOM 736 C C . ALA A 1 91 ? 10.476 -3.055 -22.834 1.00 92.75 91 ALA A C 1
ATOM 738 O O . ALA A 1 91 ? 10.393 -2.477 -23.915 1.00 92.75 91 ALA A O 1
ATOM 739 N N . GLN A 1 92 ? 9.491 -3.834 -22.373 1.00 92.94 92 GLN A N 1
ATOM 740 C CA . GLN A 1 92 ? 8.206 -4.022 -23.062 1.00 92.94 92 GLN A CA 1
ATOM 741 C C . GLN A 1 92 ? 7.167 -2.956 -22.695 1.00 92.94 92 GLN A C 1
ATOM 743 O O . GLN A 1 92 ? 6.146 -2.846 -23.373 1.00 92.94 92 GLN A O 1
ATOM 748 N N . ILE A 1 93 ? 7.397 -2.182 -21.630 1.00 86.31 93 ILE A N 1
ATOM 749 C CA . ILE A 1 93 ? 6.494 -1.102 -21.226 1.00 86.31 93 ILE A CA 1
ATOM 750 C C . ILE A 1 93 ? 6.676 0.059 -22.219 1.00 86.31 93 ILE A C 1
ATOM 752 O O . ILE A 1 93 ? 7.800 0.547 -22.361 1.00 86.31 93 ILE A O 1
ATOM 756 N N . PRO A 1 94 ? 5.613 0.522 -22.906 1.00 86.56 94 PRO A N 1
ATOM 757 C CA . PRO A 1 94 ? 5.707 1.665 -23.808 1.00 86.56 94 PRO A CA 1
ATOM 758 C C . PRO A 1 94 ? 6.259 2.897 -23.083 1.00 86.56 94 PRO A C 1
ATOM 760 O O . PRO A 1 94 ? 5.856 3.184 -21.955 1.00 86.56 94 PRO A O 1
ATOM 763 N N . ALA A 1 95 ? 7.168 3.635 -23.724 1.00 78.25 95 ALA A N 1
ATOM 764 C CA . ALA A 1 95 ? 7.553 4.953 -23.231 1.00 78.25 95 ALA A CA 1
ATOM 765 C C . ALA A 1 95 ? 6.346 5.898 -23.366 1.00 78.25 95 ALA A C 1
ATOM 767 O O . ALA A 1 95 ? 5.784 6.007 -24.458 1.00 78.25 95 ALA A O 1
ATOM 768 N N . ASN A 1 96 ? 5.944 6.519 -22.253 1.00 54.72 96 ASN A N 1
ATOM 769 C CA . ASN A 1 96 ? 4.927 7.577 -22.230 1.00 54.72 96 ASN A CA 1
ATOM 770 C C . ASN A 1 96 ? 5.435 8.860 -22.890 1.00 54.72 96 ASN A C 1
ATOM 772 O O . ASN A 1 96 ? 6.634 9.179 -22.706 1.00 54.72 96 ASN A O 1
#

Foldseek 3Di:
DLQLLVLLVQLVCLVPPDDDDPSSVVSNVVSVVSNVVCCCVPPVDDDPVSSVVVCVVQVSVPCVPSVVVNVVVVCVVCVPPDPDDPVVVVVPDDDD

pLDDT: mean 95.02, std 5.8, range [54.72, 98.31]

Sequence (96 aa):
NGAAVAAATASFLADVRADEGPEKERLTFFAQQLLGRVARRHSGVETQEQFDLWVERLELNDPDKFLVRLRNVVDVLVQDQWWFDRDALQAQIPAN

Secondary structure (DSSP, 8-state):
-HHHHHHHHHHHHHHHHSPTTHHHHHHHHHHHHHHHHHHHHHH---SHHHHHHHHHHTTTT-HHHHHHHHHHHHHHHHTT--SS-HHHHHTTSPP-